Protein AF-A0AAU0LWE0-F1 (afdb_monomer_lite)

Structure (mmCIF, N/CA/C/O backbone):
data_AF-A0AAU0LWE0-F1
#
_entry.id   AF-A0AAU0LWE0-F1
#
loop_
_atom_site.group_PDB
_atom_site.id
_atom_site.type_symbol
_atom_site.label_atom_id
_atom_site.label_alt_id
_atom_site.label_comp_id
_atom_site.label_asym_id
_atom_site.label_entity_id
_atom_site.label_seq_id
_atom_site.pdbx_PDB_ins_code
_atom_site.Cartn_x
_atom_site.Cartn_y
_atom_site.Cartn_z
_atom_site.occupancy
_atom_site.B_iso_or_equiv
_atom_site.auth_seq_id
_atom_site.auth_comp_id
_atom_site.auth_asym_id
_atom_site.auth_atom_id
_atom_site.pdbx_PDB_model_num
ATOM 1 N N . MET A 1 1 ? -7.148 17.273 -9.248 1.00 47.16 1 MET A N 1
ATOM 2 C CA . MET A 1 1 ? -8.123 16.403 -8.558 1.00 47.16 1 MET A CA 1
ATOM 3 C C . MET A 1 1 ? -7.538 14.996 -8.583 1.00 47.16 1 MET A C 1
ATOM 5 O O . MET A 1 1 ? -7.137 14.578 -9.658 1.00 47.16 1 MET A O 1
ATOM 9 N N . VAL A 1 2 ? -7.323 14.339 -7.437 1.00 53.78 2 VAL A N 1
ATOM 10 C CA . VAL A 1 2 ? -6.814 12.951 -7.425 1.00 53.78 2 VAL A CA 1
ATOM 11 C C . VAL A 1 2 ? -8.031 12.054 -7.582 1.00 53.78 2 VAL A C 1
ATOM 13 O O . VAL A 1 2 ? -8.888 12.059 -6.704 1.00 53.78 2 VAL A O 1
ATOM 16 N N . GLU A 1 3 ? -8.138 11.366 -8.712 1.00 60.66 3 GLU A N 1
ATOM 17 C CA . GLU A 1 3 ? -9.219 10.414 -8.951 1.00 60.66 3 GLU A CA 1
ATOM 18 C C . GLU A 1 3 ? -9.118 9.284 -7.921 1.00 60.66 3 GLU A C 1
ATOM 20 O O . GLU A 1 3 ? -8.068 8.655 -7.764 1.00 60.66 3 GLU A O 1
ATOM 25 N N . ILE A 1 4 ? -10.188 9.075 -7.157 1.00 60.19 4 ILE A N 1
ATOM 26 C CA . ILE A 1 4 ? -10.273 7.956 -6.225 1.00 60.19 4 ILE A CA 1
ATOM 27 C C . ILE A 1 4 ? -10.694 6.764 -7.056 1.00 60.19 4 ILE A C 1
ATOM 29 O O . ILE A 1 4 ? -11.791 6.737 -7.606 1.00 60.19 4 ILE A O 1
ATOM 33 N N . THR A 1 5 ? -9.798 5.795 -7.175 1.00 63.91 5 THR A N 1
ATOM 34 C CA . THR A 1 5 ? -10.108 4.553 -7.864 1.00 63.91 5 THR A CA 1
ATOM 35 C C . THR A 1 5 ? -10.157 3.438 -6.831 1.00 63.91 5 THR A C 1
ATOM 37 O O . THR A 1 5 ? -9.152 3.137 -6.183 1.00 63.91 5 THR A O 1
ATOM 40 N N . ASP A 1 6 ? -11.330 2.822 -6.689 1.00 63.75 6 ASP A N 1
ATOM 41 C CA . ASP A 1 6 ? -11.574 1.652 -5.830 1.00 63.75 6 ASP A CA 1
ATOM 42 C C . ASP A 1 6 ? -11.249 0.340 -6.561 1.00 63.75 6 ASP A C 1
ATOM 44 O O . ASP A 1 6 ? -11.774 -0.730 -6.269 1.00 63.75 6 ASP A O 1
ATOM 48 N N . LYS A 1 7 ? -10.348 0.413 -7.547 1.00 66.31 7 LYS A N 1
ATOM 49 C CA . LYS A 1 7 ? -9.904 -0.739 -8.345 1.00 66.31 7 LYS A CA 1
ATOM 50 C C . LYS A 1 7 ? -9.023 -1.709 -7.552 1.00 66.31 7 LYS A C 1
ATOM 52 O O . LYS A 1 7 ? -8.603 -2.728 -8.094 1.00 66.31 7 LYS A O 1
ATOM 57 N N . VAL A 1 8 ? -8.701 -1.386 -6.300 1.00 69.38 8 VAL A N 1
ATOM 58 C CA . VAL A 1 8 ? -7.909 -2.225 -5.403 1.00 69.38 8 VAL A CA 1
ATOM 59 C C . VAL A 1 8 ? -8.782 -2.603 -4.218 1.00 69.38 8 VAL A C 1
ATOM 61 O O . VAL A 1 8 ? -9.256 -1.735 -3.490 1.00 69.38 8 VAL A O 1
ATOM 64 N N . ALA A 1 9 ? -8.989 -3.906 -4.036 1.00 72.62 9 ALA A N 1
ATOM 65 C CA . ALA A 1 9 ? -9.749 -4.431 -2.912 1.00 72.62 9 ALA A CA 1
ATOM 66 C C . ALA A 1 9 ? -9.102 -4.044 -1.573 1.00 72.62 9 ALA A C 1
ATOM 68 O O . ALA A 1 9 ? -7.875 -3.961 -1.468 1.00 72.62 9 ALA A O 1
ATOM 69 N N . ILE A 1 10 ? -9.940 -3.848 -0.553 1.00 74.19 10 ILE A N 1
ATOM 70 C CA . ILE A 1 10 ? -9.506 -3.498 0.801 1.00 74.19 10 ILE A CA 1
ATOM 71 C C . ILE A 1 10 ? -8.682 -4.657 1.379 1.00 74.19 10 ILE A C 1
ATOM 73 O O . ILE A 1 10 ? -9.196 -5.773 1.494 1.00 74.19 10 ILE A O 1
ATOM 77 N N . PRO A 1 11 ? -7.409 -4.440 1.742 1.00 74.12 11 PRO A N 1
ATOM 78 C CA . PRO A 1 11 ? -6.597 -5.491 2.338 1.00 74.12 11 PRO A CA 1
ATOM 79 C C . PRO A 1 11 ? -7.012 -5.759 3.791 1.00 74.12 11 PRO A C 1
ATOM 81 O O . PRO A 1 11 ? -7.039 -4.852 4.612 1.00 74.12 11 PRO A O 1
ATOM 84 N N . GLU A 1 12 ? -7.279 -7.019 4.135 1.00 74.38 12 GLU A N 1
ATOM 85 C CA . GLU A 1 12 ? -7.718 -7.397 5.494 1.00 74.38 12 GLU A CA 1
ATOM 86 C C . GLU A 1 12 ? -6.580 -7.458 6.532 1.00 74.38 12 GLU A C 1
ATOM 88 O O . GLU A 1 12 ? -6.847 -7.533 7.726 1.00 74.38 12 GLU A O 1
ATOM 93 N N . ASN A 1 13 ? -5.307 -7.497 6.109 1.00 74.44 13 ASN A N 1
ATOM 94 C CA . ASN A 1 13 ? -4.155 -7.613 7.015 1.00 74.44 13 ASN A CA 1
ATOM 95 C C . ASN A 1 13 ? -2.849 -7.068 6.406 1.00 74.44 13 ASN A C 1
ATOM 97 O O . ASN A 1 13 ? -2.761 -6.829 5.199 1.00 74.44 13 ASN A O 1
ATOM 101 N N . ILE A 1 14 ? -1.807 -6.931 7.240 1.00 70.06 14 ILE A N 1
ATOM 102 C CA . ILE A 1 14 ? -0.464 -6.422 6.880 1.00 70.06 14 ILE A CA 1
ATOM 103 C C . ILE A 1 14 ? 0.136 -7.105 5.641 1.00 70.06 14 ILE A C 1
ATOM 105 O O . ILE A 1 14 ? 0.677 -6.439 4.753 1.00 70.06 14 ILE A O 1
ATOM 109 N N . THR A 1 15 ? 0.030 -8.430 5.539 1.00 73.75 15 THR A N 1
ATOM 110 C CA . THR A 1 15 ? 0.578 -9.178 4.399 1.00 73.75 15 THR A CA 1
ATOM 111 C C . THR A 1 15 ? -0.161 -8.830 3.106 1.00 73.75 15 THR A C 1
ATOM 113 O O . THR A 1 15 ? 0.471 -8.605 2.068 1.00 73.75 15 THR A O 1
ATOM 116 N N . LYS A 1 16 ? -1.493 -8.709 3.171 1.00 79.06 16 LYS A N 1
ATOM 117 C CA . LYS A 1 16 ? -2.325 -8.281 2.040 1.00 79.06 16 LYS A CA 1
ATOM 118 C C . LYS A 1 16 ? -2.043 -6.826 1.651 1.00 79.06 16 LYS A C 1
ATOM 120 O O . LYS A 1 16 ? -2.003 -6.540 0.457 1.00 79.06 16 LYS A O 1
ATOM 125 N N . TYR A 1 17 ? -1.758 -5.932 2.604 1.00 79.19 17 TYR A N 1
ATOM 126 C CA . TYR A 1 17 ? -1.343 -4.553 2.301 1.00 79.19 17 TYR A CA 1
ATOM 127 C C . TYR A 1 17 ? -0.063 -4.512 1.468 1.00 79.19 17 TYR A C 1
ATOM 129 O O . TYR A 1 17 ? -0.008 -3.824 0.447 1.00 79.19 17 TYR A O 1
ATOM 137 N N . ARG A 1 18 ? 0.953 -5.294 1.854 1.00 79.69 18 ARG A N 1
ATOM 138 C CA . ARG A 1 18 ? 2.203 -5.395 1.087 1.00 79.69 18 ARG A CA 1
ATOM 139 C C . ARG A 1 18 ? 1.943 -5.883 -0.340 1.00 79.69 18 ARG A C 1
ATOM 141 O O . ARG A 1 18 ? 2.495 -5.322 -1.286 1.00 79.69 18 ARG A O 1
ATOM 148 N N . ALA A 1 19 ? 1.119 -6.918 -0.499 1.00 82.88 19 ALA A N 1
ATOM 149 C CA . ALA A 1 19 ? 0.770 -7.459 -1.811 1.00 82.88 19 ALA A CA 1
ATOM 150 C C . ALA A 1 19 ? 0.012 -6.433 -2.673 1.00 82.88 19 ALA A C 1
ATOM 152 O O . ALA A 1 19 ? 0.383 -6.219 -3.826 1.00 82.88 19 ALA A O 1
ATOM 153 N N . ALA A 1 20 ? -0.980 -5.745 -2.098 1.00 83.19 20 ALA A N 1
ATOM 154 C CA . ALA A 1 20 ? -1.745 -4.701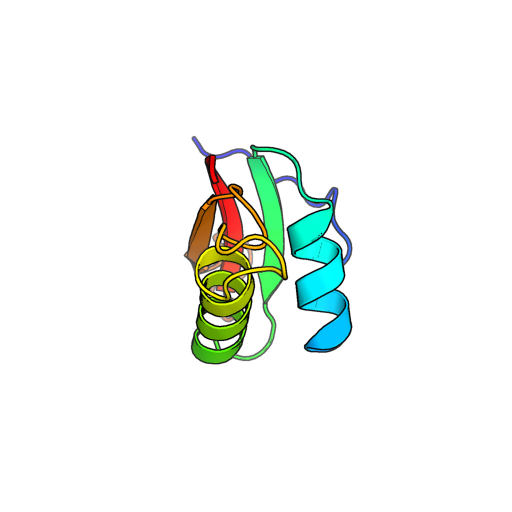 -2.778 1.00 83.19 20 ALA A CA 1
ATOM 155 C C . ALA A 1 20 ? -0.841 -3.550 -3.247 1.00 83.19 20 ALA A C 1
ATOM 157 O O . ALA A 1 20 ? -0.862 -3.173 -4.417 1.00 83.19 20 ALA A O 1
ATOM 158 N N . MET A 1 21 ? 0.037 -3.042 -2.378 1.00 83.31 21 MET A N 1
ATOM 159 C CA . MET A 1 21 ? 0.991 -1.993 -2.751 1.00 83.31 21 MET A CA 1
ATOM 160 C C . MET A 1 21 ? 1.925 -2.437 -3.891 1.00 83.31 21 MET A C 1
ATOM 162 O O . MET A 1 21 ? 2.175 -1.673 -4.827 1.00 83.31 21 MET A O 1
ATOM 166 N N . LYS A 1 22 ? 2.395 -3.692 -3.892 1.00 82.12 22 LYS A N 1
ATOM 167 C CA . LYS A 1 22 ? 3.225 -4.219 -4.989 1.00 82.12 22 LYS A CA 1
ATOM 168 C C . LYS A 1 22 ? 2.505 -4.227 -6.337 1.00 82.12 22 LYS A C 1
ATOM 170 O O . LYS A 1 22 ? 3.172 -4.041 -7.352 1.00 82.12 22 LYS A O 1
ATOM 175 N N . THR A 1 23 ? 1.183 -4.374 -6.388 1.00 84.19 23 THR A N 1
ATOM 176 C CA . THR A 1 23 ? 0.419 -4.452 -7.649 1.00 84.19 23 THR A CA 1
ATOM 177 C C . THR A 1 23 ? -0.246 -3.135 -8.060 1.00 84.19 23 THR A C 1
ATOM 179 O O . THR A 1 23 ? -0.668 -2.997 -9.204 1.00 84.19 23 THR A O 1
ATOM 182 N N . MET A 1 24 ? -0.275 -2.122 -7.189 1.00 84.56 24 MET A N 1
ATOM 183 C CA . MET A 1 24 ? -0.886 -0.822 -7.487 1.00 84.56 24 MET A CA 1
ATOM 184 C C . MET A 1 24 ? -0.215 -0.060 -8.638 1.00 84.56 24 MET A C 1
ATOM 186 O O . MET A 1 24 ? 1.012 0.120 -8.657 1.00 84.56 24 MET A O 1
ATOM 190 N N . ASN A 1 25 ? -1.054 0.464 -9.536 1.00 85.25 25 ASN A N 1
ATOM 191 C CA . ASN A 1 25 ? -0.692 1.419 -10.586 1.00 85.25 25 ASN A CA 1
ATOM 192 C C . ASN A 1 25 ? -0.846 2.855 -10.086 1.00 85.25 25 ASN A C 1
ATOM 194 O O . ASN A 1 25 ? -1.553 3.102 -9.110 1.00 85.25 25 ASN A O 1
ATOM 198 N N . VAL A 1 26 ? -0.171 3.811 -10.727 1.00 84.88 26 VAL A N 1
ATOM 199 C CA . VAL A 1 26 ? -0.291 5.235 -10.372 1.00 84.88 26 VAL A CA 1
ATOM 200 C C . VAL A 1 26 ? -1.761 5.662 -10.434 1.00 84.88 26 VAL A C 1
ATOM 202 O O . VAL A 1 26 ? -2.466 5.322 -11.379 1.00 84.88 26 VAL A O 1
ATOM 205 N N . GLY A 1 27 ? -2.231 6.360 -9.396 1.00 82.25 27 GLY A N 1
ATOM 206 C CA . GLY A 1 27 ? -3.639 6.743 -9.239 1.00 82.25 27 GLY A CA 1
ATOM 207 C C . GLY A 1 27 ? -4.514 5.694 -8.544 1.00 82.25 27 GLY A C 1
ATOM 208 O O . GLY A 1 27 ? -5.600 6.032 -8.075 1.00 82.25 27 GLY A O 1
ATOM 209 N N . HIS A 1 28 ? -4.048 4.448 -8.397 1.00 87.56 28 HIS A N 1
ATOM 210 C CA . HIS A 1 28 ? -4.756 3.461 -7.583 1.00 87.56 28 HIS A CA 1
ATOM 211 C C . HIS A 1 28 ? -4.743 3.840 -6.106 1.00 87.56 28 HIS A C 1
ATOM 213 O O . HIS A 1 28 ? -3.781 4.440 -5.606 1.00 87.56 28 HIS A O 1
ATOM 219 N N . SER A 1 29 ? -5.810 3.447 -5.412 1.00 85.44 29 SER A N 1
ATOM 220 C CA . SER A 1 29 ? -5.949 3.651 -3.979 1.00 85.44 29 SER A CA 1
ATOM 221 C C . SER A 1 29 ? -6.709 2.522 -3.298 1.00 85.44 29 SER A C 1
ATOM 223 O O . SER A 1 29 ? -7.500 1.847 -3.947 1.00 85.44 29 SER A O 1
ATOM 225 N N . PHE A 1 30 ? -6.484 2.341 -2.000 1.00 84.38 30 PHE A N 1
ATOM 226 C CA . PHE A 1 30 ? -7.330 1.507 -1.145 1.00 84.38 30 PHE A CA 1
ATOM 227 C C . PHE A 1 30 ? -7.528 2.183 0.223 1.00 84.38 30 PHE A C 1
ATOM 229 O O . PHE A 1 30 ? -6.622 2.899 0.682 1.00 84.38 30 PHE A O 1
ATOM 236 N N . PRO A 1 31 ? -8.687 1.983 0.873 1.00 80.81 31 PRO A N 1
ATOM 237 C CA . PRO A 1 31 ? -8.940 2.484 2.217 1.00 80.81 31 PRO A CA 1
ATOM 238 C C . PRO A 1 31 ? -8.169 1.674 3.269 1.00 80.81 31 PRO A C 1
ATOM 240 O O . PRO A 1 31 ? -7.871 0.493 3.094 1.00 80.81 31 PRO A O 1
ATOM 243 N N . VAL A 1 32 ? -7.847 2.344 4.366 1.00 78.38 32 VAL A N 1
ATOM 244 C CA . VAL A 1 32 ? -7.125 1.853 5.537 1.00 78.38 32 VAL A CA 1
ATOM 245 C C . VAL A 1 32 ? -8.074 2.020 6.726 1.00 78.38 32 VAL A C 1
ATOM 247 O O . VAL A 1 32 ? -8.219 3.145 7.221 1.00 78.38 32 VAL A O 1
ATOM 250 N N . PRO A 1 33 ? -8.758 0.942 7.143 1.00 71.25 33 PRO A N 1
ATOM 251 C CA . PRO A 1 33 ? -9.710 0.989 8.232 1.00 71.25 33 PRO A CA 1
ATOM 252 C C . PRO A 1 33 ? -9.011 1.155 9.587 1.00 71.25 33 PRO A C 1
ATOM 254 O O . PRO A 1 33 ? -7.932 0.604 9.804 1.00 71.25 33 PRO A O 1
ATOM 257 N N . ASN A 1 34 ? -9.658 1.860 10.516 1.00 64.94 34 ASN A N 1
ATOM 258 C CA . ASN A 1 34 ? -9.298 1.907 11.941 1.00 64.94 34 ASN A CA 1
ATOM 259 C C . ASN A 1 34 ? -7.909 2.489 12.278 1.00 64.94 34 ASN A C 1
ATOM 261 O O . ASN A 1 34 ? -7.208 2.009 13.165 1.00 64.94 34 ASN A O 1
ATOM 265 N N . GLY A 1 35 ? -7.545 3.604 11.643 1.00 57.25 35 GLY A N 1
ATOM 266 C CA . GLY A 1 35 ? -6.718 4.636 12.287 1.00 57.25 35 GLY A CA 1
ATOM 267 C C . GLY A 1 35 ? -5.211 4.399 12.425 1.00 57.25 35 GLY A C 1
ATOM 268 O O . GLY A 1 35 ? -4.487 5.366 12.668 1.00 57.25 35 GLY A O 1
ATOM 269 N N . GLU A 1 36 ? -4.673 3.205 12.192 1.00 65.00 36 GLU A N 1
ATOM 270 C CA . GLU A 1 36 ? -3.219 3.016 12.243 1.00 65.00 36 GLU A CA 1
ATOM 271 C C . GLU A 1 36 ? -2.553 3.334 10.899 1.00 65.00 36 GLU A C 1
ATOM 273 O O . GLU A 1 36 ? -1.879 2.517 10.275 1.00 65.00 36 GLU A O 1
ATOM 278 N N . GLU A 1 37 ? -2.667 4.599 10.477 1.00 69.25 37 GLU A N 1
ATOM 279 C CA . GLU A 1 37 ? -1.871 5.180 9.384 1.00 69.25 37 GLU A CA 1
ATOM 280 C C . GLU A 1 37 ? -0.381 4.794 9.507 1.00 69.25 37 GLU A C 1
ATOM 282 O O . GLU A 1 37 ? 0.319 4.617 8.506 1.00 69.25 37 GLU A O 1
ATOM 287 N N . LYS A 1 38 ? 0.092 4.634 10.749 1.00 76.25 38 LYS A N 1
ATOM 288 C CA . LYS A 1 38 ? 1.439 4.194 11.099 1.00 76.25 38 LYS A CA 1
ATOM 289 C C . LYS A 1 38 ? 1.803 2.830 10.501 1.00 76.25 38 LYS A C 1
ATOM 291 O O . LYS A 1 38 ? 2.912 2.716 9.985 1.00 76.25 38 LYS A O 1
ATOM 296 N N . GLU A 1 39 ? 0.912 1.837 10.509 1.00 74.06 39 GLU A N 1
ATOM 297 C CA . GLU A 1 39 ? 1.187 0.511 9.934 1.00 74.06 39 GLU A CA 1
ATOM 298 C C . GLU A 1 39 ? 1.351 0.587 8.417 1.00 74.06 39 GLU A C 1
ATOM 300 O O . GLU A 1 39 ? 2.321 0.078 7.856 1.00 74.06 39 GLU A O 1
ATOM 305 N N . VAL A 1 40 ? 0.454 1.305 7.742 1.00 73.69 40 VAL A N 1
ATOM 306 C CA . VAL A 1 40 ? 0.512 1.487 6.285 1.00 73.69 40 VAL A CA 1
ATOM 307 C C . VAL A 1 40 ? 1.733 2.308 5.881 1.00 73.69 40 VAL A C 1
ATOM 309 O O . VAL A 1 40 ? 2.392 1.982 4.893 1.00 73.69 40 VAL A O 1
ATOM 312 N N . ARG A 1 41 ? 2.095 3.333 6.661 1.00 77.81 41 ARG A N 1
ATOM 313 C CA . ARG A 1 41 ? 3.349 4.077 6.471 1.00 77.81 41 ARG A CA 1
ATOM 314 C C . ARG A 1 41 ? 4.570 3.191 6.685 1.00 77.81 41 ARG A C 1
ATOM 316 O O . ARG A 1 41 ? 5.511 3.302 5.906 1.00 77.81 41 ARG A O 1
ATOM 323 N N . TYR A 1 42 ? 4.556 2.317 7.690 1.00 77.31 42 TYR A N 1
ATOM 324 C CA . TYR A 1 42 ? 5.645 1.379 7.946 1.00 77.31 42 TYR A CA 1
ATOM 325 C C . TYR A 1 42 ? 5.787 0.355 6.814 1.00 77.31 42 TYR A C 1
ATOM 327 O O . TYR A 1 42 ? 6.892 0.146 6.332 1.00 77.31 42 TYR A O 1
ATOM 335 N N . ILE A 1 43 ? 4.687 -0.220 6.316 1.00 74.75 43 ILE A N 1
ATOM 336 C CA . ILE A 1 43 ? 4.703 -1.148 5.172 1.00 74.75 43 ILE A CA 1
ATOM 337 C C . ILE A 1 43 ? 5.184 -0.448 3.901 1.00 74.75 43 ILE A C 1
ATOM 339 O O . ILE A 1 43 ? 6.005 -1.003 3.171 1.00 74.75 43 ILE A O 1
ATOM 343 N N . ALA A 1 44 ? 4.696 0.767 3.638 1.00 75.50 44 ALA A N 1
ATOM 344 C CA . ALA A 1 44 ? 5.156 1.564 2.511 1.00 75.50 44 ALA A CA 1
ATOM 345 C C . ALA A 1 44 ? 6.662 1.833 2.643 1.00 75.50 44 ALA A C 1
ATOM 347 O O . ALA A 1 44 ? 7.411 1.548 1.715 1.00 75.50 44 ALA A O 1
ATOM 348 N N . TRP A 1 45 ? 7.121 2.287 3.814 1.00 76.75 45 TRP A N 1
ATOM 349 C CA . TRP A 1 45 ? 8.539 2.489 4.111 1.00 76.75 45 TRP A CA 1
ATOM 350 C C . TRP A 1 45 ? 9.372 1.222 3.905 1.00 76.75 45 TRP A C 1
ATOM 352 O O . TRP A 1 45 ? 10.413 1.287 3.261 1.00 76.75 45 TRP A O 1
ATOM 362 N N . ASP A 1 46 ? 8.905 0.078 4.399 1.00 75.88 46 ASP A N 1
ATOM 363 C CA . ASP A 1 46 ? 9.568 -1.217 4.258 1.00 75.88 46 ASP A CA 1
ATOM 364 C C . ASP A 1 46 ? 9.671 -1.646 2.786 1.00 75.88 46 ASP A C 1
ATOM 366 O O . ASP A 1 46 ? 10.722 -2.105 2.354 1.00 75.88 46 ASP A O 1
ATOM 370 N N . LEU A 1 47 ? 8.626 -1.415 1.984 1.00 72.25 47 LEU A N 1
ATOM 371 C CA . LEU A 1 47 ? 8.657 -1.639 0.534 1.00 72.25 47 LEU A CA 1
ATOM 372 C C . LEU A 1 47 ? 9.635 -0.712 -0.202 1.00 72.25 47 LEU A C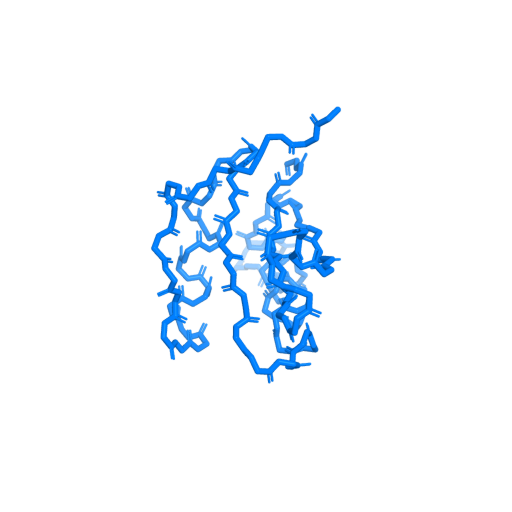 1
ATOM 374 O O . LEU A 1 47 ? 10.135 -1.093 -1.257 1.00 72.25 47 LEU A O 1
ATOM 378 N N . PHE A 1 48 ? 9.890 0.484 0.329 1.00 69.62 48 PHE A N 1
ATOM 379 C CA . PHE A 1 48 ? 10.809 1.461 -0.257 1.00 69.62 48 PHE A CA 1
ATOM 380 C C . PHE A 1 48 ? 12.254 1.321 0.159 1.00 69.62 48 PHE A C 1
ATOM 382 O O . PHE A 1 48 ? 13.116 1.706 -0.613 1.00 69.62 48 PHE A O 1
ATOM 389 N N . HIS A 1 49 ? 12.513 0.928 1.399 1.00 67.81 49 HIS A N 1
ATOM 390 C CA . HIS A 1 49 ? 13.821 1.137 2.019 1.00 67.81 49 HIS A CA 1
ATOM 391 C C . HIS A 1 49 ? 14.426 -0.139 2.577 1.00 67.81 49 HIS A C 1
ATOM 393 O O . HIS A 1 49 ? 15.577 -0.098 3.002 1.00 67.81 49 HIS A O 1
ATOM 399 N N . LYS A 1 50 ? 13.712 -1.275 2.572 1.00 71.12 50 LYS A N 1
ATOM 400 C CA . LYS A 1 50 ? 14.451 -2.532 2.637 1.00 71.12 50 LYS A CA 1
ATOM 401 C C . LYS A 1 50 ? 15.225 -2.687 1.338 1.00 71.12 50 LYS A C 1
ATOM 403 O O . LYS A 1 50 ? 14.663 -2.583 0.247 1.00 71.12 50 LYS A O 1
ATOM 408 N N . GLU A 1 51 ? 16.520 -2.888 1.487 1.00 62.06 51 GLU A N 1
ATOM 409 C CA . GLU A 1 51 ? 17.370 -3.351 0.409 1.00 62.06 51 GLU A CA 1
ATOM 410 C C . GLU A 1 51 ? 16.936 -4.782 0.068 1.00 62.06 51 GLU A C 1
ATOM 412 O O . GLU A 1 51 ? 16.767 -5.624 0.954 1.00 62.06 51 GLU A O 1
ATOM 417 N N . GLY A 1 52 ? 16.653 -5.032 -1.207 1.00 66.12 52 GLY A N 1
ATOM 418 C CA . GLY A 1 52 ? 16.569 -6.378 -1.745 1.00 66.12 52 GLY A CA 1
ATOM 419 C C . GLY A 1 52 ? 17.948 -7.031 -1.740 1.00 66.12 52 GLY A C 1
ATOM 420 O O . GLY A 1 52 ? 18.949 -6.406 -1.389 1.00 66.12 52 GLY A O 1
ATOM 421 N N . ASP A 1 53 ? 18.013 -8.284 -2.179 1.00 71.06 53 ASP A N 1
ATOM 422 C CA . ASP A 1 53 ? 19.264 -9.053 -2.216 1.00 71.06 53 ASP A CA 1
ATOM 423 C C . ASP A 1 53 ? 20.369 -8.388 -3.073 1.00 71.06 53 ASP A C 1
ATOM 425 O O . ASP A 1 53 ? 21.538 -8.752 -2.972 1.00 71.06 53 ASP A O 1
ATOM 429 N N . ASP A 1 54 ? 20.020 -7.394 -3.899 1.00 75.38 54 ASP A N 1
ATOM 430 C CA . ASP A 1 54 ? 20.916 -6.610 -4.754 1.00 75.38 54 ASP A CA 1
ATOM 431 C C . ASP A 1 54 ? 21.263 -5.207 -4.208 1.00 75.38 54 ASP A C 1
ATOM 433 O O . ASP A 1 54 ? 21.831 -4.390 -4.938 1.00 75.38 54 ASP A O 1
ATOM 437 N N . GLY A 1 55 ? 20.918 -4.896 -2.952 1.00 69.25 55 GLY A N 1
ATOM 438 C CA . GLY A 1 55 ? 21.188 -3.589 -2.338 1.00 69.25 55 GLY A CA 1
ATOM 439 C C . GLY A 1 55 ? 20.276 -2.461 -2.838 1.00 69.25 55 GLY A C 1
ATOM 440 O O . GLY A 1 55 ? 20.490 -1.295 -2.508 1.00 69.25 55 GLY A O 1
ATOM 441 N N . LYS A 1 56 ? 19.266 -2.771 -3.663 1.00 69.94 56 LYS A N 1
ATOM 442 C CA . LYS A 1 56 ? 18.313 -1.784 -4.188 1.00 69.94 56 LYS A CA 1
ATOM 443 C C . LYS A 1 56 ? 17.015 -1.808 -3.396 1.00 69.94 56 LYS A C 1
ATOM 445 O O . LYS A 1 56 ? 16.650 -2.843 -2.849 1.00 69.94 56 LYS A O 1
ATOM 450 N N . PRO A 1 57 ? 16.271 -0.695 -3.343 1.00 69.00 57 PRO A N 1
ATOM 451 C CA . PRO A 1 57 ? 14.945 -0.697 -2.742 1.00 69.00 57 PRO A CA 1
ATOM 452 C C . PRO A 1 57 ? 14.064 -1.796 -3.358 1.00 69.00 57 PRO A C 1
ATOM 454 O O . PRO A 1 57 ? 14.005 -1.916 -4.582 1.00 69.00 57 PRO A O 1
ATOM 457 N N . VAL A 1 58 ? 13.335 -2.560 -2.529 1.00 73.62 58 VAL A N 1
ATOM 458 C CA . VAL A 1 58 ? 12.428 -3.638 -3.003 1.00 73.62 58 VAL A CA 1
ATOM 459 C C . VAL A 1 58 ? 11.409 -3.123 -4.036 1.00 73.62 58 VAL A C 1
ATOM 461 O O . VAL A 1 58 ? 10.833 -3.902 -4.800 1.00 73.62 58 VAL A O 1
ATOM 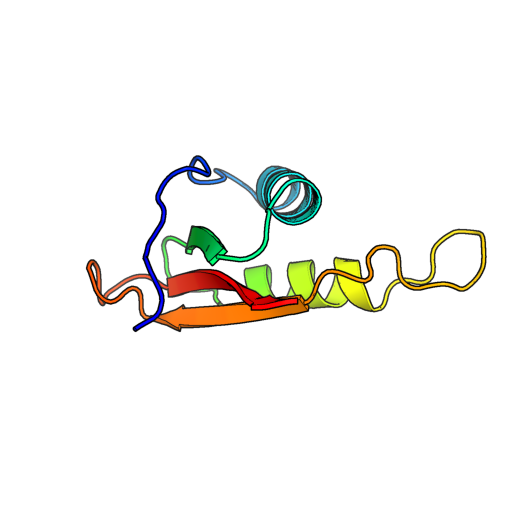464 N N . SER A 1 59 ? 11.144 -1.813 -4.052 1.00 76.38 59 SER A N 1
ATOM 465 C CA . SER A 1 59 ? 10.209 -1.176 -4.967 1.00 76.38 59 SER A CA 1
ATOM 466 C C . SER A 1 59 ? 10.515 0.311 -5.187 1.00 76.38 59 SER A C 1
ATOM 468 O O . SER A 1 59 ? 10.612 1.084 -4.236 1.00 76.38 59 SER A O 1
ATOM 470 N N . GLU A 1 60 ? 10.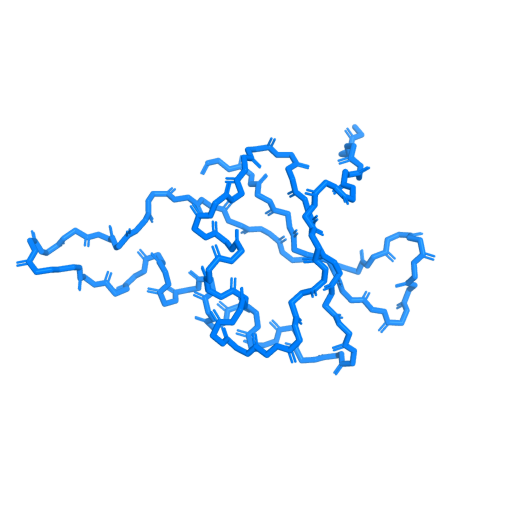531 0.764 -6.444 1.00 76.31 60 GLU A N 1
ATOM 471 C CA . GLU A 1 60 ? 10.595 2.200 -6.788 1.00 76.31 60 GLU A CA 1
ATOM 472 C C . GLU A 1 60 ? 9.266 2.946 -6.519 1.00 76.31 60 GLU A C 1
ATOM 474 O O . GLU A 1 60 ? 9.153 4.162 -6.706 1.00 76.31 60 GLU A O 1
ATOM 479 N N . LYS A 1 61 ? 8.227 2.214 -6.095 1.00 77.88 61 LYS A N 1
ATOM 480 C CA . LYS A 1 61 ? 6.827 2.629 -6.170 1.00 77.88 61 LYS A CA 1
ATOM 481 C C . LYS A 1 61 ? 6.348 3.592 -5.079 1.00 77.88 61 LYS A C 1
ATOM 483 O O . LYS A 1 61 ? 5.771 3.113 -4.125 1.00 77.88 61 LYS A O 1
ATOM 488 N N . ARG A 1 62 ? 6.446 4.925 -5.183 1.00 82.44 62 ARG A N 1
ATOM 489 C CA . ARG A 1 62 ? 5.986 5.907 -4.152 1.00 82.44 62 ARG A CA 1
ATOM 490 C C . ARG A 1 62 ? 4.496 5.864 -3.735 1.00 82.44 62 ARG A C 1
ATOM 492 O O . ARG A 1 62 ? 3.605 5.798 -4.585 1.00 82.44 62 ARG A O 1
ATOM 499 N N . PHE A 1 63 ? 4.216 6.019 -2.437 1.00 83.44 63 PHE A N 1
ATOM 500 C CA . PHE A 1 63 ? 2.863 6.053 -1.861 1.00 83.44 63 PHE A CA 1
ATOM 501 C C . PHE A 1 63 ? 2.642 7.301 -1.005 1.00 83.44 63 PHE A C 1
ATOM 503 O O . PHE A 1 63 ? 3.582 7.852 -0.432 1.00 83.44 63 PHE A O 1
ATOM 510 N N . LYS A 1 64 ? 1.386 7.735 -0.904 1.00 85.50 64 LYS A N 1
ATOM 511 C CA . LYS A 1 64 ? 0.944 8.803 -0.007 1.00 85.50 64 LYS A CA 1
ATOM 512 C C . LYS A 1 64 ? -0.275 8.340 0.775 1.00 85.50 64 LYS A C 1
ATOM 514 O O . LYS A 1 64 ? -1.197 7.802 0.177 1.00 85.50 64 LYS A O 1
ATOM 519 N N . THR A 1 65 ? -0.315 8.635 2.068 1.00 83.81 65 THR A N 1
ATOM 520 C CA . THR A 1 65 ? -1.489 8.393 2.913 1.00 83.81 65 THR A CA 1
ATOM 521 C C . THR A 1 65 ? -2.123 9.727 3.311 1.00 83.81 65 THR A C 1
ATOM 523 O O . THR A 1 65 ? -1.413 10.692 3.602 1.00 83.81 65 THR A O 1
ATOM 526 N N . LYS A 1 66 ? -3.453 9.822 3.237 1.00 84.00 66 LYS A N 1
ATOM 527 C CA . LYS A 1 66 ? -4.269 10.963 3.705 1.00 84.00 66 LYS A CA 1
ATOM 528 C C . LYS A 1 66 ? -5.615 10.439 4.211 1.00 84.00 66 LYS A C 1
ATOM 530 O O . LYS A 1 66 ? -5.940 9.291 3.929 1.00 84.00 66 LYS A O 1
ATOM 535 N N . ARG A 1 67 ? -6.402 11.272 4.901 1.00 83.75 67 ARG A N 1
ATOM 536 C CA . ARG A 1 67 ? -7.805 10.944 5.209 1.00 83.75 67 ARG A CA 1
ATOM 537 C C . ARG A 1 67 ? -8.574 10.622 3.933 1.00 83.75 67 ARG A C 1
ATOM 539 O O . ARG A 1 67 ? -8.356 11.281 2.909 1.00 83.75 67 ARG A O 1
ATOM 546 N N . ASP A 1 68 ? -9.431 9.615 4.008 1.00 81.50 68 ASP A N 1
ATOM 547 C CA . ASP A 1 68 ? -10.324 9.282 2.912 1.00 81.50 68 ASP A CA 1
ATOM 548 C C . ASP A 1 68 ? -11.374 10.405 2.782 1.00 81.50 68 ASP A C 1
ATOM 550 O O . ASP A 1 68 ? -12.037 10.753 3.757 1.00 81.50 68 ASP A O 1
ATOM 554 N N . PRO A 1 69 ? -11.495 11.058 1.615 1.00 79.44 69 PRO A N 1
ATOM 555 C CA . PRO A 1 69 ? -12.466 12.132 1.421 1.00 79.44 69 PRO A CA 1
ATOM 556 C C . PRO A 1 69 ? -13.922 11.641 1.356 1.00 79.44 69 PRO A C 1
ATOM 558 O O . PRO A 1 69 ? -14.819 12.476 1.438 1.00 79.44 69 PRO A O 1
ATOM 561 N N . LEU A 1 70 ? -14.158 10.335 1.188 1.00 81.31 70 LEU A N 1
ATOM 562 C CA . LEU A 1 70 ? -15.491 9.722 1.240 1.00 81.31 70 LEU A CA 1
ATOM 563 C C . LEU A 1 70 ? -15.818 9.160 2.631 1.00 81.31 70 LEU A C 1
ATOM 565 O O . LEU A 1 70 ? -16.988 8.964 2.942 1.00 81.31 70 LEU A O 1
ATOM 569 N N . ASP A 1 71 ? -14.798 8.933 3.461 1.00 79.75 71 ASP A N 1
ATOM 570 C CA . ASP A 1 71 ? -14.922 8.371 4.804 1.00 79.75 71 ASP A CA 1
ATOM 571 C C . ASP A 1 71 ? -13.874 8.986 5.745 1.00 79.75 71 ASP A C 1
ATOM 573 O O . ASP A 1 71 ? -12.747 8.512 5.886 1.00 79.75 71 ASP A O 1
ATOM 577 N N . LEU A 1 72 ? -14.247 10.088 6.396 1.00 76.94 72 LEU A N 1
ATOM 578 C CA . LEU A 1 72 ? -13.320 10.884 7.204 1.00 76.94 72 LEU A CA 1
ATOM 579 C C . LEU A 1 72 ? -12.808 10.170 8.465 1.00 76.94 72 LEU A C 1
ATOM 581 O O . LEU A 1 72 ? -11.865 10.680 9.085 1.00 76.94 72 LEU A O 1
ATOM 585 N N . GLU A 1 73 ? -13.415 9.043 8.847 1.00 78.25 73 GLU A 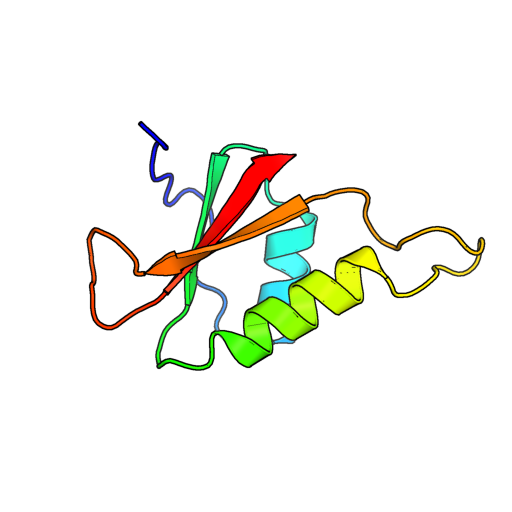N 1
ATOM 586 C CA . GLU A 1 73 ? -12.956 8.193 9.951 1.00 78.25 73 GLU A CA 1
ATOM 587 C C . GLU A 1 73 ? -11.745 7.345 9.543 1.00 78.25 73 GLU A C 1
ATOM 589 O O . GLU A 1 73 ? -10.936 6.959 10.390 1.00 78.25 73 GLU A O 1
ATOM 594 N N . ASN A 1 74 ? -11.570 7.125 8.239 1.00 76.88 74 ASN A N 1
ATOM 595 C CA . ASN A 1 74 ? -10.546 6.260 7.685 1.00 76.88 74 ASN A CA 1
ATOM 596 C C . ASN A 1 74 ? -9.475 7.029 6.902 1.00 76.88 74 ASN A C 1
ATOM 598 O O . ASN A 1 74 ? -9.602 8.197 6.516 1.00 76.88 74 ASN A O 1
ATOM 602 N N . PHE A 1 75 ? -8.351 6.351 6.682 1.00 81.88 75 PHE A N 1
ATOM 603 C CA . PHE A 1 75 ? -7.291 6.836 5.806 1.00 81.88 75 PHE A CA 1
ATOM 604 C C . PHE A 1 75 ? -7.354 6.105 4.474 1.00 81.88 75 PHE A C 1
ATOM 606 O O . PHE A 1 75 ? -7.943 5.041 4.349 1.00 81.88 75 PHE A O 1
ATOM 613 N N . ARG A 1 76 ? -6.704 6.658 3.461 1.00 84.19 76 ARG A N 1
ATOM 614 C CA . ARG A 1 76 ? -6.541 6.022 2.161 1.00 84.19 76 ARG A CA 1
ATOM 615 C C . ARG A 1 76 ? -5.094 6.138 1.720 1.00 84.19 76 ARG A C 1
ATOM 617 O O . ARG A 1 76 ? -4.423 7.142 1.972 1.00 84.19 76 ARG A O 1
ATOM 624 N N . CYS A 1 77 ? -4.597 5.075 1.101 1.00 85.69 77 CYS A N 1
ATOM 625 C CA . CYS A 1 77 ? -3.255 5.024 0.542 1.00 85.69 77 CYS A CA 1
ATOM 626 C C . CYS A 1 77 ? -3.340 5.175 -0.976 1.00 85.69 77 CYS A C 1
ATOM 628 O O . CYS A 1 77 ? -4.056 4.418 -1.623 1.00 85.69 77 CYS A O 1
ATOM 630 N N . TRP A 1 78 ? -2.608 6.129 -1.546 1.00 87.00 78 TRP A N 1
ATOM 631 C CA . TRP A 1 78 ? -2.525 6.369 -2.984 1.00 87.00 78 TRP A CA 1
ATOM 632 C C . TRP A 1 78 ? -1.137 6.068 -3.511 1.00 87.00 78 TRP A C 1
ATOM 634 O O . TRP A 1 78 ? -0.129 6.501 -2.949 1.00 87.00 78 TRP A O 1
ATOM 644 N N . ARG A 1 79 ? -1.092 5.420 -4.667 1.00 86.00 79 ARG A N 1
ATOM 645 C CA . ARG A 1 79 ? 0.118 5.261 -5.467 1.00 86.00 79 ARG A CA 1
ATOM 646 C C . ARG A 1 79 ? 0.389 6.538 -6.268 1.00 86.00 79 ARG A C 1
ATOM 648 O O . ARG A 1 79 ? -0.450 6.938 -7.072 1.00 86.00 79 ARG A O 1
ATOM 655 N N . VAL A 1 80 ? 1.561 7.155 -6.088 1.00 84.44 80 VAL A N 1
ATOM 656 C CA . VAL A 1 80 ? 1.872 8.473 -6.684 1.00 84.44 80 VAL A CA 1
ATOM 657 C C . VAL A 1 80 ? 3.019 8.504 -7.699 1.00 84.44 80 VAL A C 1
ATOM 659 O O . VAL A 1 80 ? 3.033 9.414 -8.519 1.00 84.44 80 VAL A O 1
ATOM 662 N N . LYS A 1 81 ? 3.976 7.568 -7.676 1.00 76.81 81 LYS A N 1
ATOM 663 C CA . LYS A 1 81 ? 5.058 7.517 -8.685 1.00 76.81 81 LYS A CA 1
ATOM 664 C C . LYS A 1 81 ? 5.649 6.146 -8.834 1.00 76.81 81 LYS A C 1
ATOM 666 O O . LYS A 1 81 ? 6.248 5.680 -7.845 1.00 76.81 81 LYS A O 1
#

Secondary structure (DSSP, 8-state):
----B--SPPPSSHHHHHHHHHHPPTTBEEEE-SS-HHHHHHH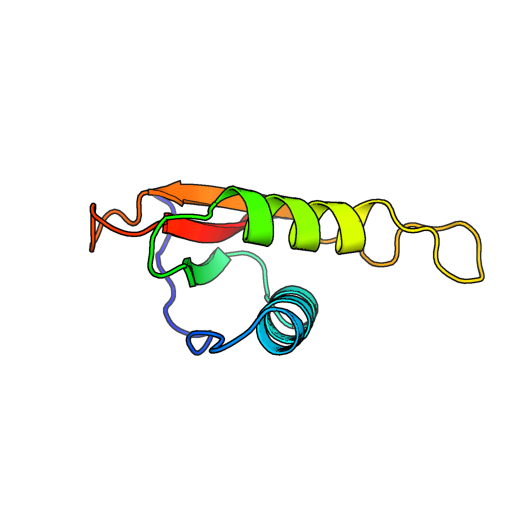HHHHHHSB-TTSSBS----EEEEE-SS-TTSEEEEE--

pLDDT: mean 75.63, std 8.18, range [47.16, 87.56]

Radius of gyration: 12.32 Å; chains: 1; bounding box: 37×26×23 Å

Sequence (81 aa):
MVEITDKVAIPENITKYRAAMKTMNVGHSFPVPNGEEKEVRYIAWDLFHKEGDDGKPVSEKRFKTKRDPLDLENFRCWRVK

Foldseek 3Di:
DLDADCPQDAQPDLVSLLVSQVPDDASYKHKDPDPPPVSSVVSQCQQAPPQDPPRHRVDPWDKDKDQDPVHNNIIMIGTHD